Protein AF-A0A3N3G7V4-F1 (afdb_monomer)

pLDDT: mean 86.4, std 9.75, range [49.59, 95.62]

Organism: Enterococcus faecalis (NCBI:txid1351)

Radius of gyration: 21.86 Å; Cα contacts (8 Å, |Δi|>4): 49; chains: 1; bounding box: 57×16×58 Å

Structure (mmCIF, N/CA/C/O backbone):
data_AF-A0A3N3G7V4-F1
#
_entry.id   AF-A0A3N3G7V4-F1
#
loop_
_atom_site.group_PDB
_atom_site.id
_atom_site.type_symbol
_atom_site.label_atom_id
_atom_site.label_alt_id
_atom_site.label_comp_id
_atom_site.label_asym_id
_atom_site.label_entity_id
_atom_site.label_seq_id
_atom_site.pdbx_PDB_ins_code
_atom_site.Cartn_x
_atom_site.Cartn_y
_atom_site.Cartn_z
_atom_site.occupancy
_atom_site.B_iso_or_equiv
_atom_site.auth_seq_id
_atom_site.auth_comp_id
_atom_site.auth_asym_id
_atom_site.auth_atom_id
_atom_site.pdbx_PDB_model_num
ATOM 1 N N . MET A 1 1 ? -35.727 -4.379 19.502 1.00 49.59 1 MET A N 1
ATOM 2 C CA . MET A 1 1 ? -34.732 -3.651 18.680 1.00 49.59 1 MET A CA 1
ATOM 3 C C . MET A 1 1 ? -33.436 -4.446 18.697 1.00 49.59 1 MET A C 1
ATOM 5 O O . MET A 1 1 ? -33.053 -4.906 19.764 1.00 49.59 1 MET A O 1
ATOM 9 N N . VAL A 1 2 ? -32.804 -4.682 17.544 1.00 55.88 2 VAL A N 1
ATOM 10 C CA . VAL A 1 2 ? -31.497 -5.364 17.489 1.00 55.88 2 VAL A CA 1
ATOM 11 C C . VAL A 1 2 ? -30.457 -4.461 18.155 1.00 55.88 2 VAL A C 1
ATOM 13 O O . VAL A 1 2 ? -30.442 -3.258 17.901 1.00 55.88 2 VAL A O 1
ATOM 16 N N . LYS A 1 3 ? -29.613 -5.024 19.025 1.00 63.31 3 LYS A N 1
ATOM 17 C CA . LYS A 1 3 ? -28.536 -4.290 19.698 1.00 63.31 3 LYS A CA 1
ATOM 18 C C . LYS A 1 3 ? -27.538 -3.804 18.640 1.00 63.31 3 LYS A C 1
ATOM 20 O O . LYS A 1 3 ? -26.810 -4.609 18.066 1.00 63.31 3 LYS A O 1
ATOM 25 N N . ILE A 1 4 ? -27.540 -2.505 18.348 1.00 69.44 4 ILE A N 1
ATOM 26 C CA . ILE A 1 4 ? -26.566 -1.890 17.441 1.00 69.44 4 ILE A CA 1
ATOM 27 C C . ILE A 1 4 ? -25.283 -1.680 18.247 1.00 69.44 4 ILE A C 1
ATOM 29 O O . ILE A 1 4 ? -25.213 -0.767 19.062 1.00 69.44 4 ILE A O 1
ATOM 33 N N . ALA A 1 5 ? -24.301 -2.558 18.051 1.00 74.75 5 ALA A N 1
ATOM 34 C CA . ALA A 1 5 ? -22.994 -2.497 18.698 1.00 74.75 5 ALA A CA 1
ATOM 35 C C . ALA A 1 5 ? -21.873 -2.651 17.661 1.00 74.75 5 ALA A C 1
ATOM 37 O O . ALA A 1 5 ? -22.068 -3.242 16.594 1.00 74.75 5 ALA A O 1
ATOM 38 N N . SER A 1 6 ? -20.693 -2.120 17.968 1.00 81.62 6 SER A N 1
ATOM 39 C CA . SER A 1 6 ? 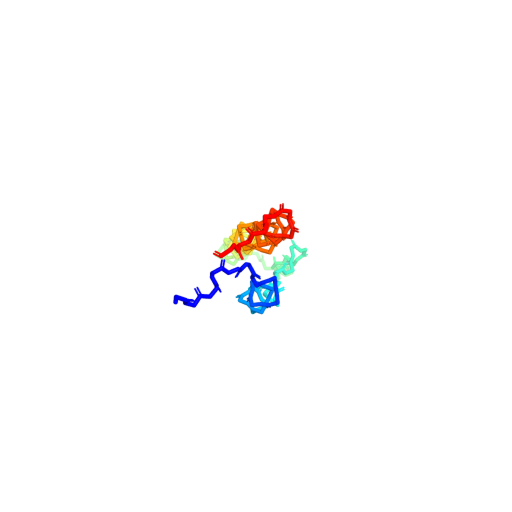-19.525 -2.210 17.094 1.00 81.62 6 SER A CA 1
ATOM 40 C C . SER A 1 6 ? -19.070 -3.653 16.862 1.00 81.62 6 SER A C 1
ATOM 42 O O . SER A 1 6 ? -19.064 -4.483 17.769 1.00 81.62 6 SER A O 1
ATOM 44 N N . ASN A 1 7 ? -18.600 -3.933 15.643 1.00 85.75 7 ASN A N 1
ATOM 45 C CA . ASN A 1 7 ? -18.017 -5.216 15.267 1.00 85.75 7 ASN A CA 1
ATOM 46 C C . ASN A 1 7 ? -16.623 -5.014 14.654 1.00 85.75 7 ASN A C 1
ATOM 48 O O . ASN A 1 7 ? -16.462 -4.826 13.444 1.00 85.75 7 ASN A O 1
ATOM 52 N N . GLN A 1 8 ? -15.598 -5.062 15.508 1.00 86.88 8 GLN A N 1
ATOM 53 C CA . GLN A 1 8 ? -14.197 -4.928 15.094 1.00 86.88 8 GLN A CA 1
ATOM 54 C C . GLN A 1 8 ? -13.782 -6.013 14.092 1.00 86.88 8 GLN A C 1
ATOM 56 O O . GLN A 1 8 ? -13.080 -5.711 13.128 1.00 86.88 8 GLN A O 1
ATOM 61 N N . GLY A 1 9 ? -14.248 -7.252 14.282 1.00 87.12 9 GLY A N 1
ATOM 62 C CA . GLY A 1 9 ? -13.936 -8.373 13.395 1.00 87.12 9 GLY A CA 1
ATOM 63 C C . GLY A 1 9 ? -14.487 -8.172 11.983 1.00 87.12 9 GLY A C 1
ATOM 64 O O . GLY A 1 9 ? -13.785 -8.419 11.004 1.00 87.12 9 GLY A O 1
ATOM 65 N N . ALA A 1 10 ? -15.711 -7.655 11.853 1.00 88.50 10 ALA A N 1
ATOM 66 C CA . ALA A 1 10 ? -16.293 -7.300 10.561 1.00 88.50 10 ALA A CA 1
ATOM 67 C C . ALA A 1 10 ? -15.515 -6.162 9.881 1.00 88.50 10 ALA A C 1
ATOM 69 O O . ALA A 1 10 ? -15.206 -6.260 8.695 1.00 88.50 10 ALA A O 1
ATOM 70 N N . ALA A 1 11 ? -15.121 -5.126 10.631 1.00 89.00 11 ALA A N 1
ATOM 71 C CA . ALA A 1 11 ? -14.317 -4.024 10.097 1.00 89.00 11 ALA A CA 1
ATOM 72 C C . ALA A 1 11 ? -12.923 -4.484 9.631 1.00 89.00 11 ALA A C 1
ATOM 74 O O . ALA A 1 11 ? -12.432 -4.037 8.597 1.00 89.00 11 ALA A O 1
ATOM 75 N N . GLN A 1 12 ? -12.288 -5.401 10.365 1.00 90.25 12 GLN A N 1
ATOM 76 C CA . GLN A 1 12 ? -11.009 -6.002 9.977 1.00 90.25 12 GLN A CA 1
ATOM 77 C C . GLN A 1 12 ? -11.152 -6.875 8.725 1.00 90.25 12 GLN A C 1
ATOM 79 O O . GLN A 1 12 ? -10.346 -6.745 7.804 1.00 90.25 12 GLN A O 1
ATOM 84 N N . LYS A 1 13 ? -12.197 -7.713 8.654 1.00 91.50 13 LYS A N 1
ATOM 85 C CA . LYS A 1 13 ? -12.499 -8.539 7.473 1.00 91.50 13 LYS A CA 1
ATOM 86 C C . LYS A 1 13 ? -12.754 -7.685 6.233 1.00 91.50 13 LYS A C 1
ATOM 88 O O . LYS A 1 13 ? -12.217 -7.991 5.174 1.00 91.50 13 LYS A O 1
ATOM 93 N N . ALA A 1 14 ? -13.499 -6.589 6.376 1.00 88.88 14 ALA A N 1
ATOM 94 C CA . ALA A 1 14 ? -13.816 -5.685 5.273 1.00 88.88 14 ALA A CA 1
ATOM 95 C C . ALA A 1 14 ? -12.565 -5.069 4.623 1.00 88.88 14 ALA A C 1
ATOM 97 O O . ALA A 1 14 ? -12.550 -4.841 3.417 1.00 88.88 14 ALA A O 1
ATOM 98 N N . ILE A 1 15 ? -11.498 -4.831 5.395 1.00 92.00 15 ILE A N 1
ATOM 99 C CA . ILE A 1 15 ? -10.264 -4.230 4.867 1.00 92.00 15 ILE A CA 1
ATOM 100 C C . ILE A 1 15 ? -9.179 -5.250 4.499 1.00 92.00 15 ILE A C 1
ATOM 102 O O . ILE A 1 15 ? -8.142 -4.861 3.961 1.00 92.00 15 ILE A O 1
ATOM 106 N N . ALA A 1 16 ? -9.378 -6.539 4.787 1.00 90.06 16 ALA A N 1
ATOM 107 C CA . ALA A 1 16 ? -8.357 -7.569 4.598 1.00 90.06 16 ALA A CA 1
ATOM 108 C C . ALA A 1 16 ? -7.915 -7.689 3.130 1.00 90.06 16 ALA A C 1
ATOM 110 O O . ALA A 1 16 ? -6.718 -7.733 2.852 1.00 90.06 16 ALA A O 1
ATOM 111 N N . GLY A 1 17 ? -8.870 -7.646 2.194 1.00 86.88 17 GLY A N 1
ATOM 112 C CA . GLY A 1 17 ? -8.586 -7.692 0.755 1.00 86.88 17 GLY A CA 1
ATOM 113 C C . GLY A 1 17 ? -7.897 -6.438 0.210 1.00 86.88 17 GLY A C 1
ATOM 114 O O . GLY A 1 17 ? -7.244 -6.495 -0.822 1.00 86.88 17 GLY A O 1
ATOM 115 N N . ILE A 1 18 ? -7.999 -5.305 0.907 1.00 87.50 18 ILE A N 1
ATOM 116 C CA . ILE A 1 18 ? -7.271 -4.081 0.543 1.00 87.50 18 ILE A CA 1
ATOM 117 C C . ILE A 1 18 ? -5.826 -4.175 1.042 1.00 87.50 18 ILE A C 1
ATOM 119 O O . ILE A 1 18 ? -4.893 -3.837 0.318 1.00 87.50 18 ILE A O 1
ATOM 123 N N . LYS A 1 19 ? -5.632 -4.689 2.263 1.00 85.31 19 LYS A N 1
ATOM 124 C CA . LYS A 1 19 ? -4.303 -4.873 2.862 1.00 85.31 19 LYS A CA 1
ATOM 125 C C . LYS A 1 19 ? -3.428 -5.891 2.135 1.00 85.31 19 LYS A C 1
ATOM 127 O O . LYS A 1 19 ? -2.209 -5.796 2.242 1.00 85.31 19 LYS A O 1
ATOM 132 N N . SER A 1 20 ? -4.017 -6.858 1.432 1.00 87.06 20 SER A N 1
ATOM 133 C CA . SER A 1 20 ? -3.257 -7.830 0.637 1.00 87.06 20 SER A CA 1
ATOM 134 C C . SER A 1 20 ? -2.655 -7.223 -0.634 1.00 87.06 20 SER A C 1
ATOM 136 O O . SER A 1 20 ? -1.735 -7.804 -1.209 1.00 87.06 20 SER A O 1
ATOM 138 N N . VAL A 1 21 ? -3.124 -6.045 -1.065 1.00 86.31 21 VAL A N 1
ATOM 139 C CA . VAL A 1 21 ? -2.567 -5.336 -2.218 1.00 86.31 21 VAL A CA 1
ATOM 140 C C . VAL A 1 21 ? -1.312 -4.583 -1.789 1.00 86.31 21 VAL A C 1
ATOM 142 O O . VAL A 1 21 ? -1.367 -3.608 -1.035 1.00 86.31 21 VAL A O 1
ATOM 145 N N . SER A 1 22 ? -0.168 -5.014 -2.317 1.00 81.38 22 SER A N 1
ATOM 146 C CA . SER A 1 22 ? 1.117 -4.344 -2.141 1.00 81.38 22 SER A CA 1
ATOM 147 C C . SER A 1 22 ? 1.730 -4.007 -3.495 1.00 81.38 22 SER A C 1
ATOM 149 O O . SER A 1 22 ? 1.585 -4.741 -4.469 1.00 81.38 22 SER A O 1
ATOM 151 N N . VAL A 1 23 ? 2.403 -2.861 -3.556 1.00 82.31 23 VAL A N 1
ATOM 152 C CA . VAL A 1 23 ? 3.169 -2.427 -4.727 1.00 82.31 23 VAL A CA 1
ATOM 153 C C . VAL A 1 23 ? 4.604 -2.280 -4.269 1.00 82.31 23 VAL A C 1
ATOM 155 O O . VAL A 1 23 ? 4.875 -1.566 -3.298 1.00 82.31 23 VAL A O 1
ATOM 158 N N . ASN A 1 24 ? 5.521 -2.963 -4.946 1.00 79.44 24 ASN A N 1
ATOM 159 C CA . ASN A 1 24 ? 6.930 -2.894 -4.603 1.00 79.44 24 ASN A CA 1
ATOM 160 C C . ASN A 1 24 ? 7.493 -1.528 -5.030 1.00 79.44 24 ASN A C 1
ATOM 162 O O . ASN A 1 24 ? 7.710 -1.269 -6.211 1.00 79.44 24 ASN A O 1
ATOM 166 N N . LYS A 1 25 ? 7.703 -0.638 -4.054 1.00 70.06 25 LYS A N 1
ATOM 167 C CA . LYS A 1 25 ? 8.137 0.755 -4.272 1.00 70.06 25 LYS A CA 1
ATOM 168 C C . LYS A 1 25 ? 9.544 0.882 -4.850 1.00 70.06 25 LYS A C 1
ATOM 170 O O . LYS A 1 25 ? 9.885 1.948 -5.352 1.00 70.06 25 LYS A O 1
ATOM 175 N N . ASN A 1 26 ? 10.336 -0.184 -4.778 1.00 77.62 26 ASN A N 1
ATOM 176 C CA . ASN A 1 26 ? 11.743 -0.165 -5.159 1.00 77.62 26 ASN A CA 1
ATOM 177 C C . ASN A 1 26 ? 11.979 -0.804 -6.534 1.00 77.62 26 ASN A C 1
ATOM 179 O O . ASN A 1 26 ? 13.126 -0.971 -6.942 1.00 77.62 26 ASN A O 1
ATOM 183 N N . GLN A 1 27 ? 10.915 -1.178 -7.250 1.00 82.94 27 GLN A N 1
ATOM 184 C CA . GLN A 1 27 ? 11.053 -1.666 -8.613 1.00 82.94 27 GLN A CA 1
ATOM 185 C C . GLN A 1 27 ? 11.288 -0.507 -9.575 1.00 82.94 27 GLN A C 1
ATOM 187 O O . GLN A 1 27 ? 10.539 0.468 -9.609 1.00 82.94 27 GLN A O 1
ATOM 192 N N . ILE A 1 28 ? 12.341 -0.653 -10.371 1.00 85.81 28 ILE A N 1
ATOM 193 C CA . ILE A 1 28 ? 12.720 0.282 -11.419 1.00 85.81 28 ILE A CA 1
ATOM 194 C C . ILE A 1 28 ? 12.723 -0.503 -12.726 1.00 85.81 28 ILE A C 1
ATOM 196 O O . ILE A 1 28 ? 13.391 -1.527 -12.854 1.00 85.81 28 ILE A O 1
ATOM 200 N N . CYS A 1 29 ? 11.966 -0.021 -13.702 1.00 88.44 29 CYS A N 1
ATOM 201 C CA . CYS A 1 29 ? 12.081 -0.453 -15.083 1.00 88.44 29 CYS A CA 1
ATOM 202 C C . CYS A 1 29 ? 13.404 0.081 -15.641 1.00 88.44 29 CYS A C 1
ATOM 204 O O . CYS A 1 29 ? 13.663 1.286 -15.582 1.00 88.44 29 CYS A O 1
ATOM 206 N N . HIS A 1 30 ? 14.233 -0.811 -16.175 1.00 89.38 30 HIS A N 1
ATOM 207 C CA . HIS A 1 30 ? 15.504 -0.474 -16.802 1.00 89.38 30 HIS A CA 1
ATOM 208 C C . HIS A 1 30 ? 15.636 -1.238 -18.120 1.00 89.38 30 HIS A C 1
ATOM 210 O O . HIS A 1 30 ? 15.271 -2.408 -18.210 1.00 89.38 30 HIS A O 1
ATOM 216 N N . LEU A 1 31 ? 16.153 -0.564 -19.143 1.00 86.25 31 LEU A N 1
ATOM 217 C CA . LEU A 1 31 ? 16.507 -1.155 -20.427 1.00 86.25 31 LEU A CA 1
ATOM 218 C C . LEU A 1 31 ? 17.997 -0.901 -20.620 1.00 86.25 31 LEU A C 1
ATOM 220 O O . LEU A 1 31 ? 18.348 0.218 -20.974 1.00 86.25 31 LEU A O 1
ATOM 224 N N . GLY A 1 32 ? 18.828 -1.912 -20.343 1.00 85.38 32 GLY A N 1
ATOM 225 C CA . GLY A 1 32 ? 20.287 -1.809 -20.190 1.00 85.38 32 GLY A CA 1
ATOM 226 C C . GLY A 1 32 ? 20.980 -0.824 -21.138 1.00 85.38 32 GLY A C 1
ATOM 227 O O . GLY A 1 32 ? 21.142 0.346 -20.811 1.00 85.38 32 GLY A O 1
ATOM 228 N N . GLU A 1 33 ? 21.394 -1.284 -22.318 1.00 86.62 33 GLU A N 1
ATOM 229 C CA . GLU A 1 33 ? 22.181 -0.467 -23.261 1.00 86.62 33 GLU A CA 1
ATOM 230 C C . GLU A 1 33 ? 21.329 0.271 -24.310 1.00 86.62 33 GLU A C 1
ATOM 232 O O . GLU A 1 33 ? 21.852 0.853 -25.261 1.00 86.62 33 GLU A O 1
ATOM 237 N N . SER A 1 34 ? 19.999 0.267 -24.174 1.00 85.88 34 SER A N 1
ATOM 238 C CA . SER A 1 34 ? 19.116 0.808 -25.213 1.00 85.88 34 SER A CA 1
ATOM 239 C C . SER A 1 34 ? 19.344 2.310 -25.429 1.00 85.88 34 SER A C 1
ATOM 241 O O . SER A 1 34 ? 19.019 3.152 -24.587 1.00 85.88 34 SER A O 1
ATOM 243 N N . ASN A 1 35 ? 19.817 2.674 -26.619 1.00 87.62 35 ASN A N 1
ATOM 244 C CA . ASN A 1 35 ? 20.042 4.064 -27.020 1.00 87.62 35 ASN A CA 1
ATOM 245 C C . ASN A 1 35 ? 18.836 4.701 -27.743 1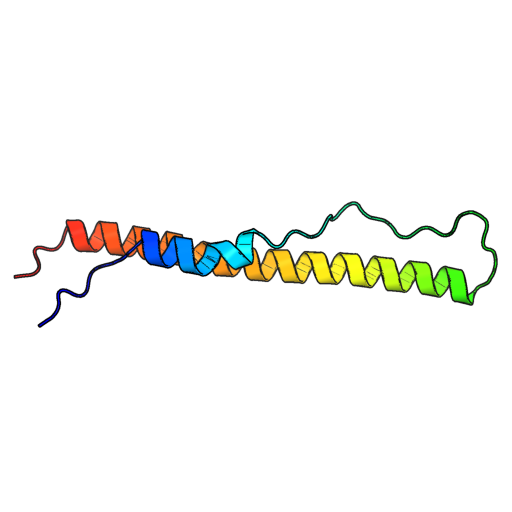.00 87.62 35 ASN A C 1
ATOM 247 O O . ASN A 1 35 ? 18.801 5.922 -27.904 1.00 8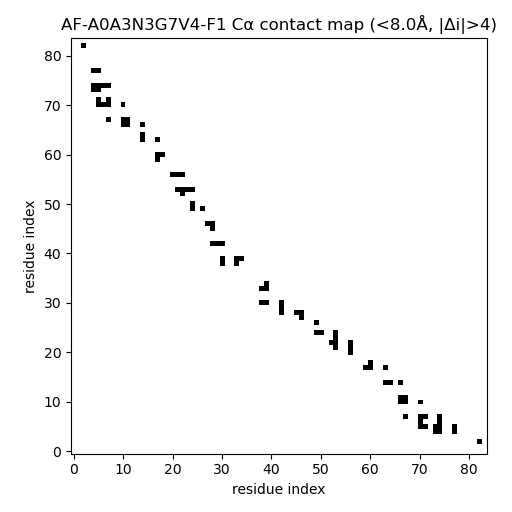7.62 35 ASN A O 1
ATOM 251 N N . ILE A 1 36 ? 17.819 3.908 -28.100 1.00 95.62 36 ILE A N 1
ATOM 252 C CA . ILE A 1 36 ? 16.613 4.367 -28.798 1.00 95.62 36 ILE A CA 1
ATOM 253 C C . ILE A 1 36 ? 15.810 5.330 -27.904 1.00 95.62 36 ILE A C 1
ATOM 255 O O . ILE A 1 36 ? 15.389 4.989 -26.796 1.00 95.62 36 ILE A O 1
ATOM 259 N N . SER A 1 37 ? 15.556 6.545 -28.401 1.00 93.25 37 SER A N 1
ATOM 260 C CA . SER A 1 37 ? 14.893 7.625 -27.648 1.00 93.25 37 SER A CA 1
ATOM 261 C C . SER A 1 37 ? 13.489 7.253 -27.145 1.00 93.25 37 SER A C 1
ATOM 263 O O . SER A 1 37 ? 13.141 7.545 -25.997 1.00 93.25 37 SER A O 1
ATOM 265 N N . SER A 1 38 ? 12.687 6.560 -27.960 1.00 94.38 38 SER A N 1
ATOM 266 C CA . SER A 1 38 ? 11.352 6.083 -27.564 1.00 94.38 38 SER 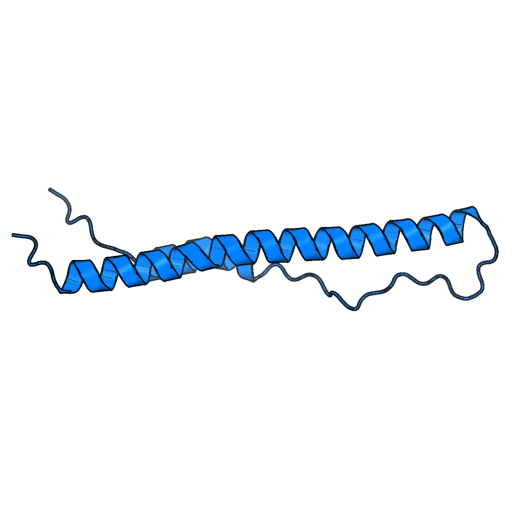A CA 1
ATOM 267 C C . SER A 1 38 ? 11.411 5.082 -26.408 1.00 94.38 38 SER A C 1
ATOM 269 O O . SER A 1 38 ? 10.599 5.173 -25.491 1.00 94.38 38 SER A O 1
ATOM 271 N N . MET A 1 39 ? 12.415 4.202 -26.381 1.00 93.69 39 M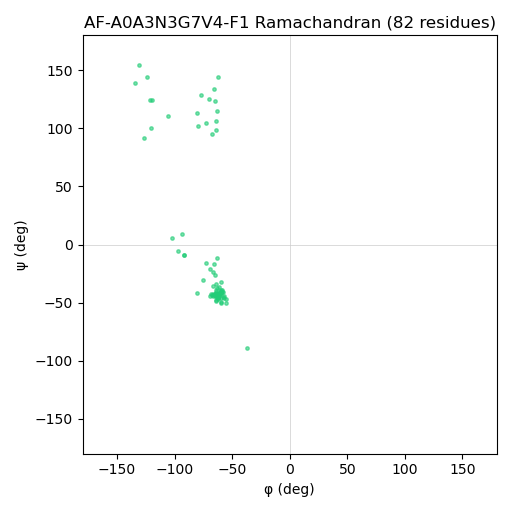ET A N 1
ATOM 272 C CA . MET A 1 39 ? 12.614 3.232 -25.299 1.00 93.69 39 MET A CA 1
ATOM 273 C C . MET A 1 39 ? 12.975 3.925 -23.979 1.00 93.69 39 MET A C 1
ATOM 275 O O . MET A 1 39 ? 12.399 3.613 -22.937 1.00 93.69 39 MET A O 1
ATOM 279 N N . LYS A 1 40 ? 13.853 4.939 -24.018 1.00 92.81 40 LYS A N 1
ATOM 280 C CA . LYS A 1 40 ? 14.182 5.764 -22.839 1.00 92.81 40 LYS A CA 1
ATOM 281 C C . LYS A 1 40 ? 12.955 6.503 -22.298 1.00 92.81 40 LYS A C 1
ATOM 283 O O . LYS A 1 40 ? 12.744 6.558 -21.085 1.00 92.81 40 LYS A O 1
ATOM 288 N N . LYS A 1 41 ? 12.118 7.048 -23.190 1.00 94.19 41 LYS A N 1
ATOM 289 C CA . LYS A 1 41 ? 10.831 7.654 -22.809 1.00 94.19 41 LYS A CA 1
ATOM 290 C C . LYS A 1 41 ? 9.893 6.622 -22.181 1.00 94.19 41 LYS A C 1
ATOM 292 O O . LYS A 1 41 ? 9.299 6.920 -21.149 1.00 94.19 41 LYS A O 1
ATOM 297 N N . GLY A 1 42 ? 9.816 5.420 -22.752 1.00 93.94 42 GLY A N 1
ATOM 298 C CA . GLY A 1 42 ? 9.049 4.301 -22.207 1.00 93.94 42 GLY A CA 1
ATOM 299 C C . GLY A 1 42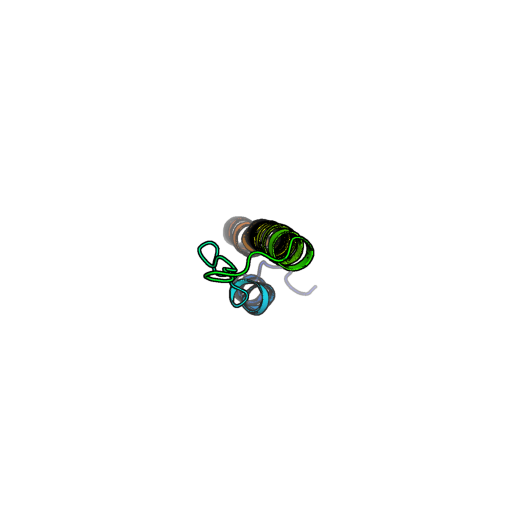 ? 9.454 3.976 -20.770 1.00 93.94 42 GLY A C 1
ATOM 300 O O . GLY A 1 42 ? 8.608 3.989 -19.884 1.00 93.94 42 GLY A O 1
ATOM 301 N N . VAL A 1 43 ? 10.755 3.813 -20.508 1.00 94.50 43 VAL A N 1
ATOM 302 C CA . VAL A 1 43 ? 11.295 3.597 -19.151 1.00 94.50 43 VAL A CA 1
ATOM 303 C C . VAL A 1 43 ? 10.870 4.700 -18.185 1.00 94.50 43 VAL A C 1
ATOM 305 O O . VAL A 1 43 ? 10.408 4.416 -17.079 1.00 94.50 43 VAL A O 1
ATOM 308 N N . LYS A 1 44 ? 10.991 5.967 -18.599 1.00 93.00 44 LYS A N 1
ATOM 309 C CA . LYS A 1 44 ? 10.599 7.111 -17.767 1.00 93.00 44 LYS A CA 1
ATOM 310 C C . LYS A 1 44 ? 9.116 7.050 -17.393 1.00 93.00 44 LYS A C 1
ATOM 312 O O . LYS A 1 44 ? 8.794 7.162 -16.212 1.00 93.00 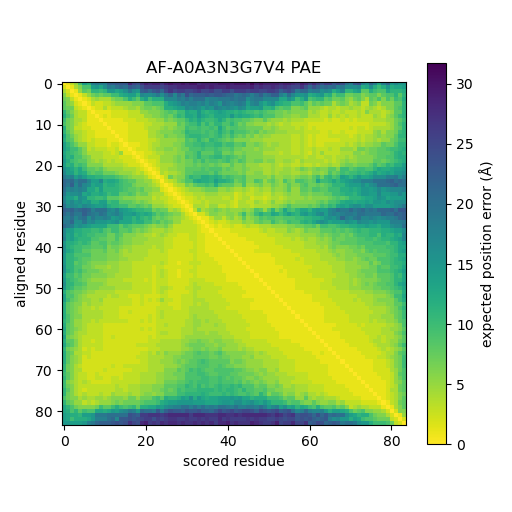44 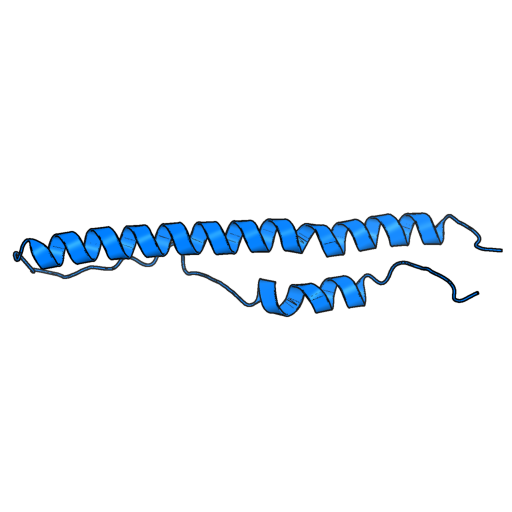LYS A O 1
ATOM 317 N N . VAL A 1 45 ? 8.235 6.844 -18.373 1.00 95.25 45 VAL A N 1
ATOM 318 C CA . VAL A 1 45 ? 6.783 6.765 -18.145 1.00 95.25 45 VAL A CA 1
ATOM 319 C C . VAL A 1 45 ? 6.437 5.563 -17.266 1.00 95.25 45 VAL A C 1
ATOM 321 O O . VAL A 1 45 ? 5.700 5.724 -16.297 1.00 95.25 45 VAL A O 1
ATOM 324 N N . SER A 1 46 ? 7.021 4.390 -17.522 1.00 93.50 46 SER A N 1
ATOM 325 C CA . SER A 1 46 ? 6.814 3.190 -16.702 1.00 93.50 46 SER A CA 1
ATOM 326 C C . SER A 1 46 ? 7.188 3.420 -15.237 1.00 93.50 46 SER A C 1
ATOM 328 O O . SER A 1 46 ? 6.407 3.107 -14.340 1.00 93.50 46 SER A O 1
ATOM 330 N N . ASN A 1 47 ? 8.339 4.044 -14.975 1.00 93.00 47 ASN A N 1
ATOM 331 C CA . ASN A 1 47 ? 8.771 4.360 -13.611 1.00 93.00 47 ASN A CA 1
ATOM 332 C C . ASN A 1 47 ? 7.866 5.402 -12.934 1.00 93.00 47 ASN A C 1
ATOM 334 O O . ASN A 1 47 ? 7.582 5.302 -11.739 1.00 93.00 47 ASN A O 1
ATOM 338 N N . GLN A 1 48 ? 7.359 6.382 -13.688 1.00 93.81 48 GLN A N 1
ATOM 339 C CA . GLN A 1 48 ? 6.362 7.322 -13.172 1.00 93.81 48 GLN A CA 1
ATOM 340 C C . GLN A 1 48 ? 5.056 6.605 -12.808 1.00 93.81 48 GLN A C 1
ATOM 342 O O . GLN A 1 48 ? 4.531 6.842 -11.721 1.00 93.81 48 GLN A O 1
ATOM 347 N N . LEU A 1 49 ? 4.560 5.708 -13.665 1.00 93.12 49 LEU A N 1
ATOM 348 C CA . LEU A 1 49 ? 3.346 4.926 -13.415 1.00 93.12 49 LEU A CA 1
ATOM 349 C C . LEU A 1 49 ? 3.485 4.033 -12.178 1.00 93.12 49 LEU A C 1
ATOM 351 O O . LEU A 1 49 ? 2.592 4.046 -11.334 1.00 93.12 49 LEU A O 1
ATOM 355 N N . LEU A 1 50 ? 4.615 3.335 -12.017 1.00 91.75 50 LEU A N 1
ATOM 356 C CA . LEU A 1 50 ? 4.895 2.526 -10.823 1.00 91.75 50 LEU A CA 1
ATOM 357 C C . LEU A 1 50 ? 4.831 3.364 -9.538 1.00 91.75 50 LEU A C 1
ATOM 359 O O . LEU A 1 50 ? 4.197 2.965 -8.560 1.00 91.75 50 LEU A O 1
ATOM 363 N N . ASN A 1 51 ? 5.418 4.564 -9.550 1.00 90.31 51 ASN A N 1
ATOM 364 C CA . ASN A 1 51 ? 5.376 5.467 -8.400 1.00 90.31 51 ASN A CA 1
ATOM 365 C C . ASN A 1 51 ? 3.949 5.968 -8.104 1.00 90.31 51 ASN A C 1
ATOM 367 O O . ASN A 1 51 ? 3.519 5.991 -6.949 1.00 90.31 51 ASN A O 1
ATOM 371 N N . GLN A 1 52 ? 3.184 6.348 -9.132 1.00 92.81 52 GLN A N 1
ATOM 372 C CA . GLN A 1 52 ? 1.796 6.786 -8.942 1.00 92.81 52 GLN A CA 1
ATOM 373 C C . GLN A 1 52 ? 0.910 5.650 -8.424 1.00 92.81 52 GLN A C 1
ATOM 375 O O . GLN A 1 52 ? 0.153 5.850 -7.475 1.00 92.81 52 GLN A O 1
ATOM 380 N N . LEU A 1 53 ? 1.063 4.441 -8.967 1.00 92.31 53 LEU A N 1
ATOM 381 C CA . LEU A 1 53 ? 0.361 3.254 -8.490 1.00 92.31 53 LEU A CA 1
ATOM 382 C C . LEU A 1 53 ? 0.666 2.990 -7.009 1.00 92.31 53 LEU A C 1
ATOM 384 O O . LEU A 1 53 ? -0.249 2.781 -6.211 1.00 92.31 53 LEU A O 1
ATOM 388 N N . ALA A 1 54 ? 1.937 3.085 -6.611 1.00 90.62 54 ALA A N 1
ATOM 389 C CA . ALA A 1 54 ? 2.322 2.942 -5.213 1.00 90.62 54 ALA A CA 1
ATOM 390 C C . ALA A 1 54 ? 1.651 3.994 -4.315 1.00 90.62 54 ALA A C 1
ATOM 392 O O . ALA A 1 54 ? 1.196 3.662 -3.219 1.00 90.62 54 ALA A O 1
ATOM 393 N N . LYS A 1 55 ? 1.561 5.257 -4.754 1.00 92.12 55 LYS A N 1
ATOM 394 C CA . LYS A 1 55 ? 0.869 6.322 -4.006 1.00 92.12 55 LYS A CA 1
ATOM 395 C C . LYS A 1 55 ? -0.618 6.027 -3.828 1.00 92.12 55 LYS A C 1
ATOM 397 O O . LYS A 1 55 ? -1.110 6.157 -2.709 1.00 92.12 55 LYS A O 1
ATOM 402 N N . VAL A 1 56 ? -1.302 5.584 -4.884 1.00 93.69 56 VAL A N 1
ATOM 403 C CA . VAL A 1 56 ? -2.725 5.209 -4.829 1.00 93.69 56 VAL A CA 1
ATOM 404 C C . VAL A 1 56 ? -2.944 4.085 -3.821 1.00 93.69 56 VAL A C 1
ATOM 406 O O . VAL A 1 56 ? -3.760 4.232 -2.912 1.00 93.69 56 VAL A O 1
ATOM 409 N N . VAL A 1 57 ? -2.161 3.005 -3.906 1.00 91.81 57 VAL A N 1
ATOM 410 C CA . VAL A 1 57 ? -2.282 1.867 -2.980 1.00 91.81 57 VAL A CA 1
ATOM 411 C C . VAL A 1 57 ? -2.023 2.286 -1.532 1.00 91.81 57 VAL A C 1
ATOM 413 O O . VAL A 1 57 ? -2.760 1.871 -0.638 1.00 91.81 57 VAL A O 1
ATOM 416 N N . ASN A 1 58 ? -1.044 3.159 -1.271 1.00 90.94 58 ASN A N 1
ATOM 417 C CA . ASN A 1 58 ? -0.829 3.681 0.085 1.00 90.94 58 ASN A CA 1
ATOM 418 C C . ASN A 1 58 ? -2.003 4.536 0.571 1.00 90.94 58 ASN A C 1
ATOM 420 O O . ASN A 1 58 ? -2.396 4.414 1.727 1.00 90.94 58 ASN A O 1
ATOM 424 N N . GLY A 1 59 ? -2.552 5.400 -0.288 1.00 93.38 59 GLY A N 1
ATOM 425 C CA . GLY A 1 59 ? -3.676 6.270 0.059 1.00 93.38 59 GLY A CA 1
ATOM 426 C C . GLY A 1 59 ? -4.928 5.471 0.418 1.00 93.38 59 GLY A C 1
ATOM 427 O O . GLY A 1 59 ? -5.533 5.698 1.468 1.00 93.38 59 GLY A O 1
ATOM 428 N N . VAL A 1 60 ? -5.263 4.472 -0.403 1.00 94.06 60 VAL A N 1
ATOM 429 C CA . VAL A 1 60 ? -6.383 3.556 -0.144 1.00 94.06 60 VAL A CA 1
ATOM 430 C C . VAL A 1 60 ? -6.149 2.772 1.148 1.00 94.06 60 VAL A C 1
ATOM 432 O O . VAL A 1 60 ? -7.031 2.739 2.005 1.00 94.06 60 VAL A O 1
ATOM 435 N N . ASN A 1 61 ? -4.949 2.217 1.354 1.00 91.25 61 ASN A N 1
ATOM 436 C CA . ASN A 1 61 ? -4.603 1.522 2.597 1.00 91.25 61 ASN A CA 1
ATOM 437 C C . ASN A 1 61 ? -4.706 2.434 3.829 1.00 91.25 61 ASN A C 1
ATOM 439 O O . ASN A 1 61 ? -5.203 2.015 4.876 1.00 91.25 61 ASN A O 1
ATOM 443 N N . ALA A 1 62 ? -4.263 3.688 3.730 1.00 92.38 62 ALA A N 1
ATOM 444 C CA . ALA A 1 62 ? -4.352 4.652 4.821 1.00 92.38 62 ALA A CA 1
ATOM 445 C C . ALA A 1 62 ? -5.810 4.942 5.203 1.00 92.38 62 ALA A C 1
ATOM 447 O O . ALA A 1 62 ? -6.134 4.978 6.392 1.00 92.38 62 ALA A O 1
ATOM 448 N N . GLN A 1 63 ? -6.696 5.096 4.216 1.00 94.31 63 GLN A N 1
ATOM 449 C CA . GLN A 1 63 ? -8.121 5.294 4.464 1.00 94.31 63 GLN A CA 1
ATOM 450 C C . GLN A 1 63 ? -8.784 4.026 5.015 1.00 94.31 63 GLN A C 1
ATOM 452 O O . GLN A 1 63 ? -9.510 4.104 6.005 1.00 94.31 63 GLN A O 1
ATOM 457 N N . ALA A 1 64 ? -8.484 2.856 4.446 1.00 92.69 64 ALA A N 1
ATOM 458 C CA . ALA A 1 64 ? -9.011 1.575 4.908 1.00 92.69 64 ALA A CA 1
ATOM 459 C C . ALA A 1 64 ? -8.649 1.311 6.381 1.00 92.69 64 ALA A C 1
ATOM 461 O O . ALA A 1 64 ? -9.490 0.918 7.186 1.00 92.69 64 ALA A O 1
ATOM 462 N N . ASN A 1 65 ? -7.422 1.639 6.787 1.00 91.50 65 ASN A N 1
ATOM 463 C CA . ASN A 1 65 ? -6.972 1.493 8.172 1.00 91.50 65 ASN A CA 1
ATOM 464 C C . ASN A 1 65 ? -7.729 2.366 9.190 1.00 91.50 65 ASN A C 1
ATOM 466 O O . ASN A 1 65 ? -7.583 2.142 10.394 1.00 91.50 65 ASN A O 1
ATOM 470 N N . LYS A 1 66 ? -8.540 3.341 8.759 1.00 93.75 66 LYS A N 1
ATOM 471 C CA . LYS A 1 66 ? -9.391 4.123 9.668 1.00 93.75 66 LYS A CA 1
ATOM 472 C C . LYS A 1 66 ? -10.606 3.327 10.148 1.00 93.75 66 LYS A C 1
ATOM 474 O O . LYS A 1 66 ? -11.016 3.525 11.287 1.00 93.75 66 LYS A O 1
ATOM 479 N N . PHE A 1 67 ? -11.144 2.397 9.352 1.00 91.94 67 PHE A N 1
ATOM 480 C CA . PHE A 1 67 ? -12.358 1.655 9.722 1.00 91.94 67 PHE A CA 1
ATOM 481 C C . PHE A 1 67 ? -12.174 0.763 10.960 1.00 91.94 67 PHE A C 1
ATOM 483 O O . PHE A 1 67 ? -12.976 0.893 11.884 1.00 91.94 67 PHE A O 1
ATOM 490 N N . PRO A 1 68 ? -11.117 -0.072 11.082 1.00 92.44 68 PRO A N 1
ATOM 491 C CA . PRO A 1 68 ? -10.905 -0.844 12.307 1.00 92.44 68 PRO A CA 1
ATOM 492 C C . PRO A 1 68 ? -10.635 0.033 13.532 1.00 92.44 68 PRO A C 1
ATOM 494 O O . PRO A 1 68 ? -11.058 -0.316 14.630 1.00 92.44 68 PRO A O 1
ATOM 497 N N . LYS A 1 69 ? -9.956 1.177 13.356 1.00 91.88 69 LYS A N 1
ATOM 498 C CA . LYS A 1 69 ? -9.710 2.131 14.449 1.00 91.88 69 LYS A CA 1
ATOM 499 C C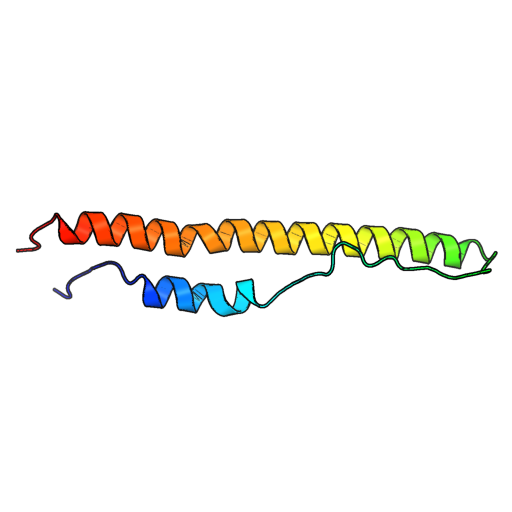 . LYS A 1 69 ? -11.021 2.725 14.957 1.00 91.88 69 LYS A C 1
ATOM 501 O O . LYS A 1 69 ? -11.268 2.697 16.155 1.00 91.88 69 LYS A O 1
ATOM 506 N N . LEU A 1 70 ? -11.883 3.181 14.046 1.00 91.81 70 LEU A N 1
ATOM 507 C CA . LEU A 1 70 ? -13.220 3.672 14.384 1.00 91.81 70 LEU A CA 1
ATOM 508 C C . LEU A 1 70 ? -14.055 2.586 15.064 1.00 91.81 70 LEU A C 1
ATOM 510 O O . LEU A 1 70 ? -14.644 2.843 16.109 1.00 91.81 70 LEU A O 1
ATOM 514 N N . ALA A 1 71 ? -14.052 1.360 14.534 1.00 89.88 71 ALA A N 1
ATOM 515 C CA . ALA A 1 71 ? -14.744 0.236 15.157 1.00 89.88 71 ALA A CA 1
ATOM 516 C C . ALA A 1 71 ? -14.231 -0.029 16.584 1.00 89.88 71 ALA A C 1
ATOM 518 O O . ALA A 1 71 ? -15.029 -0.295 17.479 1.00 89.88 71 ALA A O 1
ATOM 519 N N . ALA A 1 72 ? -12.924 0.095 16.831 1.00 90.19 72 ALA A N 1
ATOM 520 C CA . ALA A 1 72 ? -12.365 -0.043 18.171 1.00 90.19 72 ALA A CA 1
ATOM 521 C C . ALA A 1 72 ? -12.792 1.078 19.122 1.00 90.19 72 ALA A C 1
ATOM 523 O O . ALA A 1 72 ? -13.187 0.793 20.250 1.00 90.19 72 ALA A O 1
ATOM 524 N N . THR A 1 73 ? -12.787 2.330 18.664 1.00 91.19 73 THR A N 1
ATOM 525 C CA . THR A 1 73 ? -13.280 3.465 19.455 1.00 91.19 73 THR A CA 1
ATOM 526 C C . THR A 1 73 ? -14.761 3.309 19.805 1.00 91.19 73 THR A C 1
ATOM 528 O O . THR A 1 73 ? -15.149 3.550 20.945 1.00 91.19 73 THR A O 1
ATOM 531 N N . ILE A 1 74 ? -15.590 2.867 18.854 1.00 88.12 74 ILE A N 1
ATOM 532 C CA . ILE A 1 74 ? -17.019 2.632 19.099 1.00 88.12 74 ILE A CA 1
ATOM 533 C C . ILE A 1 74 ? -17.208 1.445 20.051 1.00 88.12 74 ILE A C 1
ATOM 535 O O . ILE A 1 74 ? -17.976 1.566 20.992 1.00 88.12 74 ILE A O 1
ATOM 539 N N . ALA A 1 75 ? -16.460 0.347 19.893 1.00 87.69 75 ALA A N 1
ATOM 540 C CA . ALA A 1 75 ? -16.539 -0.803 20.801 1.00 87.69 75 ALA A CA 1
ATOM 541 C C . ALA A 1 75 ? -16.197 -0.421 22.252 1.00 87.69 75 ALA A C 1
ATOM 543 O O . ALA A 1 75 ? -16.877 -0.846 23.185 1.00 87.69 75 ALA A O 1
ATOM 544 N N . ALA A 1 76 ? -15.180 0.426 22.446 1.00 87.38 76 ALA A N 1
ATOM 545 C CA . ALA A 1 76 ? -14.830 0.944 23.764 1.00 87.38 76 ALA A CA 1
ATOM 546 C C . ALA A 1 76 ? -15.962 1.797 24.362 1.00 87.38 76 ALA A C 1
ATOM 548 O O . ALA A 1 76 ? -16.316 1.611 25.524 1.00 87.38 76 ALA A O 1
ATOM 549 N N . ARG A 1 77 ? -16.589 2.676 23.570 1.00 86.62 77 ARG A N 1
ATOM 550 C CA . ARG A 1 77 ? -17.769 3.444 24.008 1.00 86.62 77 ARG A CA 1
ATOM 551 C C . ARG A 1 77 ? -18.950 2.529 24.351 1.00 86.62 77 ARG A C 1
ATOM 553 O O . ARG A 1 77 ? -19.583 2.705 25.390 1.00 86.62 77 ARG A O 1
ATOM 560 N N . ASP A 1 78 ? -19.229 1.544 23.505 1.00 85.69 78 ASP A N 1
ATOM 561 C CA . ASP A 1 78 ? -20.331 0.599 23.687 1.00 85.69 78 ASP A CA 1
ATOM 562 C C . ASP A 1 78 ? -20.155 -0.217 24.978 1.00 85.69 78 ASP A C 1
ATOM 564 O O . ASP A 1 78 ? -21.128 -0.452 25.685 1.00 85.69 78 ASP A O 1
ATOM 568 N N . SER A 1 79 ? -18.922 -0.586 25.347 1.00 82.12 79 SER A N 1
ATOM 569 C CA . SER A 1 79 ? -18.645 -1.275 26.621 1.00 82.12 79 SER A CA 1
ATOM 570 C C . SER A 1 79 ? -18.905 -0.424 27.869 1.00 82.12 79 SER A C 1
ATOM 572 O O . SER A 1 79 ? -19.161 -0.971 28.938 1.00 82.12 79 SER A O 1
ATOM 574 N N . GLN A 1 80 ? -18.863 0.904 27.737 1.00 82.56 80 GLN A N 1
ATOM 575 C CA . GLN A 1 80 ? -19.119 1.854 28.826 1.00 82.56 80 GLN A CA 1
ATOM 576 C C . GLN A 1 80 ? -20.589 2.284 28.895 1.00 82.56 80 GLN A C 1
ATOM 578 O O . GLN A 1 80 ? -21.000 2.941 29.848 1.00 82.56 80 GLN A O 1
ATOM 583 N N . THR A 1 81 ? -21.391 1.918 27.894 1.00 70.44 81 THR A N 1
ATOM 584 C CA . THR A 1 81 ? -22.808 2.264 27.823 1.00 70.44 81 THR A CA 1
ATOM 585 C C . THR A 1 81 ? -23.633 1.020 28.135 1.00 70.44 81 THR A C 1
ATOM 587 O O . THR A 1 81 ? -23.694 0.082 27.343 1.00 70.44 81 THR A O 1
ATOM 590 N N . THR A 1 82 ? -24.316 0.988 29.281 1.00 59.88 82 THR A N 1
ATOM 591 C CA . THR A 1 82 ? -25.390 0.009 29.506 1.00 59.88 82 THR A CA 1
ATOM 592 C C . THR A 1 82 ? -26.546 0.333 28.566 1.00 59.88 82 THR A C 1
ATOM 594 O O . THR A 1 82 ? -27.382 1.181 28.872 1.00 59.88 82 THR A O 1
ATOM 597 N N . PHE A 1 83 ? -26.581 -0.323 27.407 1.00 61.09 83 PHE A N 1
ATOM 598 C CA . PHE A 1 83 ? -27.763 -0.357 26.550 1.00 61.09 83 PHE A CA 1
ATOM 599 C C . PHE A 1 83 ? -28.874 -1.086 27.321 1.00 61.09 83 PHE A C 1
ATOM 601 O O . PHE A 1 83 ? -28.834 -2.315 27.419 1.00 61.09 83 PHE A O 1
ATOM 608 N N . LYS A 1 84 ? -29.776 -0.320 27.947 1.00 55.94 84 LYS A N 1
ATOM 609 C CA . LYS A 1 84 ? -31.030 -0.822 28.525 1.00 55.94 84 LYS A CA 1
ATOM 610 C C . LYS A 1 84 ? -32.031 -1.127 27.419 1.00 55.94 84 LYS A C 1
ATOM 612 O O . LYS A 1 84 ? -32.068 -0.346 26.442 1.00 55.94 84 LYS A O 1
#

Foldseek 3Di:
DPPDAFDLPVLCVVCVVLVVDAQDLPDADDDDPDPDPVVVVVSVVVNVVSNVVRVVSVVVNVVSVVRSVVSVVRNVVVVVDPPD

Mean predicted aligned error: 7.19 Å

Sequence (84 aa):
MVKIASNQGAAQKAIAGIKSVSVNKNQICHLGESNISSMKKGVKVSNQLLNQLAKVVNGVNAQANKFPKLAATIAARDSQTTFK

Solvent-accessible surface area (backbone atoms only — not comparable to full-atom values): 5045 Å² total; per-residue (Å²): 132,83,85,89,68,59,51,42,67,59,38,45,58,72,35,46,76,55,69,71,62,80,63,76,83,83,69,71,65,79,66,90,87,66,78,52,66,70,57,52,50,46,36,53,51,52,40,50,49,53,52,51,52,35,51,52,52,50,53,53,45,58,57,48,59,45,49,36,51,51,24,46,57,45,36,56,52,51,75,74,47,86,84,124

Secondary structure (DSSP, 8-state):
-------HHHHHHHHHHHHT----TT-----SS---HHHHHHHHHHHHHHHHHHHHHHHHHHHHTHHHHHHHHHHHHHHHS---